Protein AF-M5BW70-F1 (afdb_monomer_lite)

Sequence (177 aa):
MELSQQMKRDLEQPIADFLAKQAAFKKSVQGPVEKLYKTKQTQENHVNRTREKYESDCIKINAFTGQSALVQGRELDKLHLKLEKLQETVKINEREFSNFVRALSDTTRKWDGEWKTFCDQCQDLEDERIEFMKDNMWNYANSISTVCVSDDESCEKIRIALESIDIEREIEYFVRS

InterPro domains:
  IPR027267 AH/BAR domain superfamily [G3DSA:1.20.1270.60] (1-177)
  IPR027267 AH/BAR domain superfamily [SSF103657] (2-176)
  IPR031160 F-BAR domain [PS51741] (1-170)

Radius of gyration: 41.1 Å; chains: 1; bounding box: 82×29×126 Å

Organism: Thanatephorus cucumeris (strain AG1-IB / isolate 7/3/14) (NCBI:txid1108050)

Foldseek 3Di:
DVLVVCCCVLFVVLVVVLVVVVVVCCVPQVVVLVVLVVVLVVLVVQLVVLVVVLVVLVVVLVVLVVVLVVDDDPVNVVSVVVNVVSVVVNVVSVVSSVVSVVVSVVSVVVSVVSVVVSVVVVVVSVVVVVVSVVVSVVVVVVSVVVVVVVVVVVVVVVVVVVVPDDPVVVVVVVVVD

Structure (mmCIF, N/CA/C/O backbone):
data_AF-M5BW70-F1
#
_entry.id   AF-M5BW70-F1
#
loop_
_atom_site.group_PDB
_atom_site.id
_atom_site.type_symbol
_atom_site.label_atom_id
_atom_site.label_alt_id
_atom_site.label_comp_id
_atom_site.label_asym_id
_atom_site.label_entity_id
_atom_site.label_seq_id
_atom_site.pdbx_PDB_ins_code
_atom_site.Cartn_x
_atom_site.Cartn_y
_atom_site.Cartn_z
_atom_site.occupancy
_atom_site.B_iso_or_equiv
_atom_site.auth_seq_id
_atom_site.auth_comp_id
_atom_site.auth_asym_id
_atom_site.auth_atom_id
_atom_site.pdbx_PDB_model_num
ATOM 1 N N . MET A 1 1 ? 22.540 13.778 -29.739 1.00 60.44 1 MET A N 1
ATOM 2 C CA . MET A 1 1 ? 21.375 14.347 -29.012 1.00 60.44 1 MET A CA 1
ATOM 3 C C . MET A 1 1 ? 20.214 13.358 -28.895 1.00 60.44 1 MET A C 1
ATOM 5 O O . MET A 1 1 ? 19.464 13.457 -27.933 1.00 60.44 1 MET A O 1
ATOM 9 N N . GLU A 1 2 ? 20.084 12.394 -29.809 1.00 83.50 2 GLU A N 1
ATOM 10 C CA . GLU A 1 2 ? 18.951 11.457 -29.856 1.00 83.50 2 GLU A CA 1
ATOM 11 C C . GLU A 1 2 ? 18.878 10.498 -28.661 1.00 83.50 2 GLU A C 1
ATOM 13 O O . GLU A 1 2 ? 17.821 10.428 -28.041 1.00 83.50 2 GLU A O 1
ATOM 18 N N . LEU A 1 3 ? 19.991 9.871 -28.246 1.00 86.50 3 LEU A N 1
ATOM 19 C CA . LEU A 1 3 ? 19.991 8.953 -27.093 1.00 86.50 3 LEU A CA 1
ATOM 20 C C . LEU A 1 3 ? 19.479 9.627 -25.811 1.00 86.50 3 LEU A C 1
ATOM 22 O O . LEU A 1 3 ? 18.653 9.069 -25.102 1.00 86.50 3 LEU A O 1
ATOM 26 N N . SER A 1 4 ? 19.920 10.854 -25.522 1.00 88.25 4 SER A N 1
ATOM 27 C CA . SER A 1 4 ? 19.469 11.577 -24.324 1.00 88.25 4 SER A CA 1
ATOM 28 C C . SER A 1 4 ? 17.964 11.862 -24.353 1.00 88.25 4 SER A C 1
ATOM 30 O O . SER A 1 4 ? 17.296 11.744 -23.329 1.00 88.25 4 SER A O 1
ATOM 32 N N . GLN A 1 5 ? 17.409 12.213 -25.516 1.00 89.88 5 GLN A N 1
ATOM 33 C CA . GLN A 1 5 ? 15.965 12.408 -25.652 1.00 89.88 5 GLN A CA 1
ATOM 34 C C . GLN A 1 5 ? 15.198 11.087 -25.556 1.00 89.88 5 GLN A C 1
ATOM 36 O O . GLN A 1 5 ? 14.101 11.063 -25.004 1.00 89.88 5 GLN A O 1
ATOM 41 N N . GLN A 1 6 ? 15.772 10.002 -26.073 1.00 88.75 6 GLN A N 1
ATOM 42 C CA . GLN A 1 6 ? 15.202 8.666 -25.985 1.00 88.75 6 GLN A CA 1
ATOM 43 C C . GLN A 1 6 ? 15.167 8.170 -24.537 1.00 88.75 6 GLN A C 1
ATOM 45 O O . GLN A 1 6 ? 14.104 7.806 -24.058 1.00 88.75 6 GLN A O 1
ATOM 50 N N . MET A 1 7 ? 16.268 8.285 -23.790 1.00 91.94 7 MET A N 1
ATOM 51 C CA . MET A 1 7 ? 16.314 7.922 -22.367 1.00 91.94 7 MET A CA 1
ATOM 52 C C . MET A 1 7 ? 15.289 8.699 -21.531 1.00 91.94 7 MET A C 1
ATOM 54 O O . MET A 1 7 ? 14.635 8.126 -20.663 1.00 91.94 7 MET A O 1
ATOM 58 N N . LYS A 1 8 ? 15.090 9.992 -21.818 1.00 91.19 8 LYS A N 1
ATOM 59 C CA . LYS A 1 8 ? 14.056 10.790 -21.141 1.00 91.19 8 LYS A CA 1
ATOM 60 C C . LYS A 1 8 ? 12.646 10.251 -21.374 1.00 91.19 8 LYS A C 1
ATOM 62 O O . LYS A 1 8 ? 11.853 10.175 -20.442 1.00 91.19 8 LYS A O 1
ATOM 67 N N . ARG A 1 9 ? 12.322 9.896 -22.617 1.00 90.19 9 ARG A N 1
ATOM 68 C CA . ARG A 1 9 ? 10.985 9.402 -22.971 1.00 90.19 9 ARG A CA 1
ATOM 69 C C . ARG A 1 9 ? 10.752 7.971 -22.508 1.00 90.19 9 ARG A C 1
ATOM 71 O O . ARG A 1 9 ? 9.691 7.687 -21.971 1.00 90.19 9 ARG A O 1
ATOM 78 N N . ASP A 1 10 ? 11.738 7.107 -22.700 1.00 91.12 10 ASP A N 1
ATOM 79 C CA . ASP A 1 10 ? 11.553 5.661 -22.593 1.00 91.12 10 ASP A CA 1
ATOM 80 C C . ASP A 1 10 ? 11.903 5.132 -21.196 1.00 91.12 10 ASP A C 1
ATOM 82 O O . ASP A 1 10 ? 11.535 4.007 -20.871 1.00 91.12 10 ASP A O 1
ATOM 86 N N . LEU A 1 11 ? 12.598 5.929 -20.368 1.00 93.25 11 LEU A N 1
ATOM 87 C CA . LEU A 1 11 ? 13.012 5.542 -19.014 1.00 93.25 11 LEU A CA 1
ATOM 88 C C . LEU A 1 11 ? 12.541 6.540 -17.954 1.00 93.25 11 LEU A C 1
ATOM 90 O O . LEU A 1 11 ? 11.875 6.152 -16.997 1.00 93.25 11 LEU A O 1
ATOM 94 N N . GLU A 1 12 ? 12.863 7.831 -18.100 1.00 94.06 12 GLU A N 1
ATOM 95 C CA . GLU A 1 12 ? 12.553 8.812 -17.045 1.00 94.06 12 GLU A CA 1
ATOM 96 C C . GLU A 1 12 ? 11.043 9.027 -16.876 1.00 94.06 12 GLU A C 1
ATOM 98 O O . GLU A 1 12 ? 10.550 9.032 -15.747 1.00 94.06 12 GLU A O 1
ATOM 103 N N . GLN A 1 13 ? 10.298 9.168 -17.978 1.00 94.12 13 GLN A N 1
ATOM 104 C CA . GLN A 1 13 ? 8.851 9.375 -17.913 1.00 94.12 13 GLN A CA 1
ATOM 105 C C . GLN A 1 13 ? 8.105 8.169 -17.301 1.00 94.12 13 GLN A C 1
ATOM 107 O O . GLN A 1 13 ? 7.347 8.386 -16.353 1.00 94.12 13 GLN A O 1
ATOM 112 N N . PRO A 1 14 ? 8.355 6.908 -17.716 1.00 95.69 14 PRO A N 1
ATOM 113 C CA . PRO A 1 14 ? 7.753 5.742 -17.066 1.00 95.69 14 PRO A CA 1
ATOM 114 C C . PRO A 1 14 ? 8.060 5.643 -15.568 1.00 95.69 14 PRO A C 1
ATOM 116 O O . PRO A 1 14 ? 7.175 5.303 -14.784 1.00 95.69 14 PRO A O 1
ATOM 119 N N . ILE A 1 15 ? 9.284 5.986 -15.143 1.00 96.12 15 ILE A N 1
ATOM 120 C CA . ILE A 1 15 ? 9.636 6.031 -13.715 1.00 96.12 15 ILE A CA 1
ATOM 121 C C . ILE A 1 15 ? 8.794 7.085 -12.989 1.00 96.12 15 ILE A C 1
ATOM 123 O O . ILE A 1 15 ? 8.271 6.815 -11.906 1.00 96.12 15 ILE A O 1
ATOM 127 N N . ALA A 1 16 ? 8.649 8.281 -13.561 1.00 96.25 16 ALA A N 1
ATOM 128 C CA . ALA A 1 16 ? 7.850 9.345 -12.959 1.00 96.25 16 ALA A CA 1
ATOM 129 C C . ALA A 1 16 ? 6.375 8.933 -12.800 1.00 96.25 16 ALA A C 1
ATOM 131 O O . ALA A 1 16 ? 5.791 9.134 -11.730 1.00 96.25 16 ALA A O 1
ATOM 132 N N . ASP A 1 17 ? 5.801 8.299 -13.823 1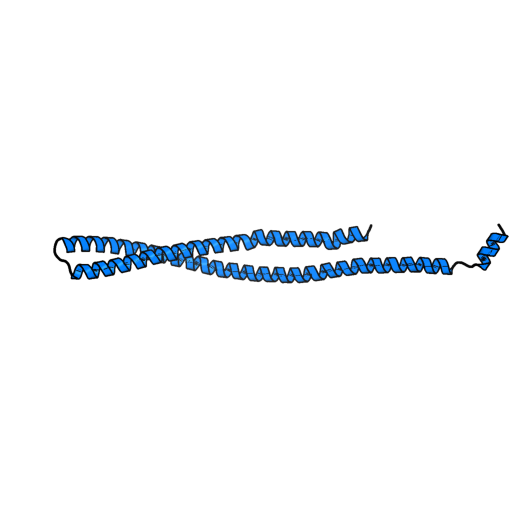.00 95.56 17 ASP A N 1
ATOM 133 C CA . ASP A 1 17 ? 4.421 7.806 -13.803 1.00 95.56 17 ASP A CA 1
ATOM 134 C C . ASP A 1 17 ? 4.239 6.688 -12.762 1.00 95.56 17 ASP A C 1
ATOM 136 O O . ASP A 1 17 ? 3.275 6.696 -11.987 1.00 95.56 17 ASP A O 1
ATOM 140 N N . PHE A 1 18 ? 5.205 5.769 -12.670 1.00 95.81 18 PHE A N 1
ATOM 141 C CA . PHE A 1 18 ? 5.223 4.710 -11.664 1.00 95.81 18 PHE A CA 1
ATOM 142 C C . PHE A 1 18 ? 5.255 5.275 -10.233 1.00 95.81 18 PHE A C 1
ATOM 144 O O . PHE A 1 18 ? 4.455 4.881 -9.378 1.00 95.81 18 PHE A O 1
ATOM 151 N N . LEU A 1 19 ? 6.117 6.263 -9.970 1.00 95.88 19 LEU A N 1
ATOM 152 C CA . LEU A 1 19 ? 6.195 6.934 -8.667 1.00 95.88 19 LEU A CA 1
ATOM 153 C C . LEU A 1 19 ? 4.892 7.666 -8.317 1.00 95.88 19 LEU A C 1
ATOM 155 O O . LEU A 1 19 ? 4.443 7.621 -7.167 1.00 95.88 19 LEU A O 1
ATOM 159 N N . ALA A 1 20 ? 4.254 8.309 -9.297 1.00 96.12 20 ALA A N 1
ATOM 160 C CA . ALA A 1 20 ? 2.966 8.966 -9.100 1.00 96.12 20 ALA A CA 1
ATOM 161 C C . ALA A 1 20 ? 1.864 7.959 -8.723 1.00 96.12 20 ALA A C 1
ATOM 163 O O . ALA A 1 20 ? 1.084 8.218 -7.798 1.00 96.12 20 ALA A O 1
ATOM 164 N N . LYS A 1 21 ? 1.835 6.784 -9.369 1.00 95.00 21 LYS A N 1
ATOM 165 C CA . LYS A 1 21 ? 0.915 5.684 -9.033 1.00 95.00 21 LYS A CA 1
ATOM 166 C C . LYS A 1 21 ? 1.120 5.196 -7.595 1.00 95.00 21 LYS A C 1
ATOM 168 O O . LYS A 1 21 ? 0.147 5.085 -6.845 1.00 95.00 21 LYS A O 1
ATOM 173 N N . GLN A 1 22 ? 2.368 4.983 -7.171 1.00 93.88 22 GLN A N 1
ATOM 174 C CA . GLN A 1 22 ? 2.679 4.575 -5.794 1.00 93.88 22 GLN A CA 1
ATOM 175 C C . GLN A 1 22 ? 2.255 5.628 -4.759 1.00 93.88 22 GLN A C 1
ATOM 177 O O . GLN A 1 22 ? 1.673 5.300 -3.720 1.00 93.88 22 GLN A O 1
A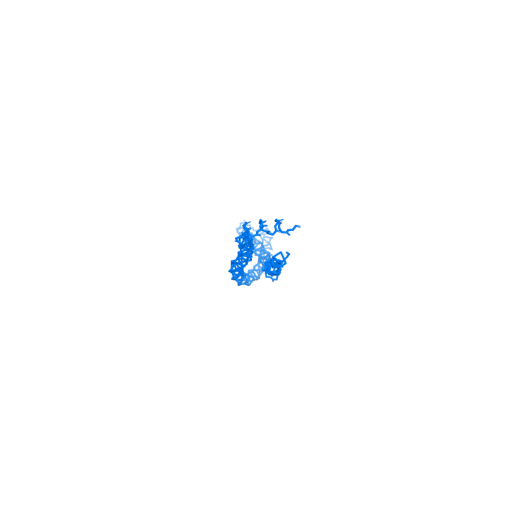TOM 182 N N . ALA A 1 23 ? 2.489 6.911 -5.048 1.00 94.88 23 ALA A N 1
ATOM 183 C CA . ALA A 1 23 ? 2.059 8.002 -4.178 1.00 94.88 23 ALA A CA 1
ATOM 184 C C . ALA A 1 23 ? 0.526 8.068 -4.047 1.00 94.88 23 ALA A C 1
ATOM 186 O O . ALA A 1 23 ? 0.003 8.292 -2.949 1.00 94.88 23 ALA A O 1
ATOM 187 N N . ALA A 1 24 ? -0.201 7.838 -5.145 1.00 95.44 24 ALA A N 1
ATOM 188 C CA . ALA A 1 24 ? -1.657 7.776 -5.138 1.00 95.44 24 ALA A CA 1
ATOM 189 C C . ALA A 1 24 ? -2.170 6.609 -4.281 1.00 95.44 24 ALA A C 1
ATOM 191 O O . ALA A 1 24 ? -3.033 6.835 -3.431 1.00 95.44 24 ALA A O 1
ATOM 192 N N . PHE A 1 25 ? -1.591 5.412 -4.427 1.00 94.19 25 PHE A N 1
ATOM 193 C CA . PHE A 1 25 ? -1.943 4.236 -3.624 1.00 94.19 25 PHE A CA 1
ATOM 194 C C . PHE A 1 25 ? -1.776 4.483 -2.122 1.00 94.19 25 PHE A C 1
ATOM 196 O O . PHE A 1 25 ? -2.689 4.233 -1.331 1.00 94.19 25 PHE A O 1
ATOM 203 N N . LYS A 1 26 ? -0.640 5.064 -1.717 1.00 91.12 26 LYS A N 1
ATOM 204 C CA . LYS A 1 26 ? -0.391 5.423 -0.315 1.00 91.12 26 LYS A CA 1
ATOM 205 C C . LYS A 1 26 ? -1.488 6.333 0.246 1.00 91.12 26 LYS A C 1
ATOM 207 O O . LYS A 1 26 ? -1.913 6.190 1.391 1.00 91.12 26 LYS A O 1
ATOM 212 N N . LYS A 1 27 ? -1.980 7.275 -0.558 1.00 92.25 27 LYS A N 1
ATOM 213 C CA . LYS A 1 27 ? -3.034 8.199 -0.130 1.00 92.25 27 LYS A CA 1
ATOM 214 C C . LYS A 1 27 ? -4.416 7.542 -0.089 1.00 92.25 27 LYS A C 1
ATOM 216 O O . LYS A 1 27 ? -5.165 7.793 0.853 1.00 92.25 27 LYS A O 1
ATOM 221 N N . SER A 1 28 ? -4.772 6.759 -1.106 1.00 94.12 28 SER A N 1
ATOM 222 C CA . SER A 1 28 ? -6.127 6.223 -1.275 1.00 94.12 28 SER A CA 1
ATOM 223 C C . SER A 1 28 ? -6.385 4.939 -0.494 1.00 94.12 28 SER A C 1
ATOM 225 O O . SER A 1 28 ? -7.526 4.718 -0.097 1.00 94.12 28 SER A O 1
ATOM 227 N N . VAL A 1 29 ? -5.355 4.127 -0.245 1.00 94.69 29 VAL A N 1
ATOM 228 C CA . VAL A 1 29 ? -5.497 2.804 0.379 1.00 94.69 29 VAL A CA 1
ATOM 229 C C . VAL A 1 29 ? -4.890 2.772 1.779 1.00 94.69 29 VAL A C 1
ATOM 231 O O . VAL A 1 29 ? -5.595 2.490 2.748 1.00 94.69 29 VAL A O 1
ATOM 234 N N . GLN A 1 30 ? -3.607 3.122 1.923 1.00 94.25 30 GLN A N 1
ATOM 235 C CA . GLN A 1 30 ? -2.930 3.041 3.224 1.00 94.25 30 GLN A CA 1
ATOM 236 C C . GLN A 1 30 ? -3.561 3.994 4.260 1.00 94.25 30 GLN A C 1
ATOM 238 O O . GLN A 1 30 ? -3.764 3.613 5.412 1.00 94.25 30 GLN A O 1
ATOM 243 N N . GLY A 1 31 ? -3.942 5.213 3.861 1.00 95.31 31 GLY A N 1
ATOM 244 C CA . GLY A 1 31 ? -4.558 6.197 4.763 1.00 95.31 31 GLY A CA 1
ATOM 245 C C . GLY A 1 31 ? -5.844 5.712 5.465 1.00 95.31 31 GLY A C 1
ATOM 246 O O . GLY A 1 31 ? -5.936 5.799 6.695 1.00 95.31 31 GLY A O 1
ATOM 247 N N . PRO A 1 32 ? -6.857 5.207 4.734 1.00 96.00 32 PRO A N 1
ATOM 248 C CA . PRO A 1 32 ? -8.060 4.626 5.336 1.00 96.00 32 PRO A CA 1
ATOM 249 C C . PRO A 1 32 ? -7.791 3.456 6.288 1.00 96.00 32 PRO A C 1
ATOM 251 O O . PRO A 1 32 ? -8.398 3.400 7.361 1.00 96.00 32 PRO A O 1
ATOM 254 N N . VAL A 1 33 ? -6.861 2.570 5.925 1.00 97.75 33 VAL A N 1
ATOM 255 C CA . VAL A 1 33 ? -6.425 1.435 6.749 1.00 97.75 33 VAL A CA 1
ATOM 256 C C . VAL A 1 33 ? -5.841 1.959 8.070 1.00 97.75 33 VAL A C 1
ATOM 258 O O . VAL A 1 33 ? -6.359 1.661 9.146 1.00 97.75 33 VAL A O 1
ATOM 261 N N . GLU A 1 34 ? -4.870 2.871 8.030 1.00 97.00 34 GLU A N 1
ATOM 262 C CA . GLU A 1 34 ? -4.299 3.478 9.245 1.00 97.00 34 GLU A CA 1
ATOM 263 C C . GLU A 1 34 ? -5.349 4.162 10.135 1.00 97.00 34 GLU A C 1
ATOM 265 O O . GLU A 1 34 ? -5.284 4.091 11.368 1.00 97.00 34 GLU A O 1
ATOM 270 N N . LYS A 1 35 ? -6.340 4.827 9.531 1.00 97.44 35 LYS A N 1
ATOM 271 C CA . LYS A 1 35 ? -7.438 5.452 10.274 1.00 97.44 35 LYS A CA 1
ATOM 272 C C . LYS A 1 35 ? -8.291 4.408 10.997 1.00 97.44 35 LYS A C 1
ATOM 274 O O . LYS A 1 35 ? -8.612 4.608 12.169 1.00 97.44 35 LYS A O 1
ATOM 279 N N . LEU A 1 36 ? -8.641 3.310 10.327 1.00 98.12 36 LEU A N 1
ATOM 280 C CA . LEU A 1 36 ? -9.422 2.225 10.921 1.00 98.12 36 LEU A CA 1
ATOM 281 C C . LEU A 1 36 ? -8.664 1.555 12.073 1.00 98.12 36 LEU A C 1
ATOM 283 O O . LEU A 1 36 ? -9.253 1.305 13.125 1.00 98.12 36 LEU A O 1
ATOM 287 N N . TYR A 1 37 ? -7.353 1.360 11.922 1.00 98.31 37 TYR A N 1
ATOM 288 C CA . TYR A 1 37 ? -6.500 0.845 12.991 1.00 98.31 37 TYR A CA 1
ATOM 289 C C . TYR A 1 37 ? -6.519 1.742 14.236 1.00 98.31 37 TYR A C 1
ATOM 291 O O . TYR A 1 37 ? -6.727 1.263 15.351 1.00 98.31 37 TYR A O 1
ATOM 299 N N . LYS A 1 38 ? -6.399 3.065 14.062 1.00 98.31 38 LYS A N 1
ATOM 300 C CA . LYS A 1 38 ? -6.504 4.029 15.176 1.00 98.31 38 LYS A CA 1
ATOM 301 C C . LYS A 1 38 ? -7.875 3.989 15.857 1.00 98.31 38 LYS A C 1
ATOM 303 O O . LYS A 1 38 ? -7.965 4.114 17.082 1.00 98.31 38 LYS A O 1
ATOM 308 N N . THR A 1 39 ? -8.952 3.805 15.091 1.00 98.19 39 THR A N 1
ATOM 309 C CA . THR A 1 39 ? -10.294 3.596 15.655 1.00 98.19 39 THR A CA 1
ATOM 310 C C . THR A 1 39 ? -10.360 2.315 16.487 1.00 98.19 39 THR A C 1
ATOM 312 O O . THR A 1 39 ? -10.852 2.372 17.614 1.00 98.19 39 THR A O 1
ATOM 315 N N . LYS A 1 40 ? -9.811 1.197 15.990 1.00 98.38 40 LYS A N 1
ATOM 316 C CA . LYS A 1 40 ? -9.721 -0.067 16.738 1.00 98.38 40 LYS A CA 1
ATOM 317 C C . LYS A 1 40 ? -8.981 0.125 18.067 1.00 98.38 40 LYS A C 1
ATOM 319 O O . LYS A 1 40 ? -9.543 -0.182 19.112 1.00 98.38 40 LYS A O 1
ATOM 324 N N . GLN A 1 41 ? -7.797 0.742 18.053 1.00 98.44 41 GLN A N 1
ATOM 325 C CA . GLN A 1 41 ? -7.017 1.025 19.270 1.00 98.44 41 GLN A CA 1
ATOM 326 C C . GLN A 1 41 ? -7.783 1.887 20.284 1.00 98.44 41 GLN A C 1
ATOM 328 O O . GLN A 1 41 ? -7.726 1.672 21.495 1.00 98.44 41 GLN A O 1
ATOM 333 N N . THR A 1 42 ? -8.529 2.881 19.799 1.00 97.81 42 THR A N 1
ATOM 334 C CA . THR A 1 42 ? -9.361 3.727 20.666 1.00 97.81 42 THR A CA 1
ATOM 335 C C . THR A 1 42 ? -10.448 2.897 21.352 1.00 97.81 42 THR A C 1
ATOM 337 O O . THR A 1 42 ? -10.666 3.037 22.554 1.00 97.81 42 THR A O 1
ATOM 340 N N . GLN A 1 43 ? -11.099 1.989 20.623 1.00 97.94 43 GLN A N 1
ATOM 341 C CA . GLN A 1 43 ? -12.116 1.096 21.181 1.00 97.94 43 GLN A CA 1
ATOM 342 C C . GLN A 1 43 ? -11.532 0.063 22.151 1.00 97.94 43 GLN A C 1
ATOM 344 O O . GLN A 1 43 ? -12.136 -0.171 23.194 1.00 97.94 43 GLN A O 1
ATOM 349 N N . GLU A 1 44 ? -10.344 -0.486 21.879 1.00 98.12 44 GLU A N 1
ATOM 350 C CA . GLU A 1 44 ? -9.615 -1.351 22.822 1.00 98.12 44 GLU A CA 1
ATOM 351 C C . GLU A 1 44 ? -9.386 -0.635 24.160 1.00 98.12 44 GLU A C 1
ATOM 353 O O . GLU A 1 44 ? -9.656 -1.190 25.226 1.00 98.12 44 GLU A O 1
ATOM 358 N N . ASN A 1 45 ? -8.992 0.641 24.116 1.00 97.88 45 ASN A N 1
ATOM 359 C CA . ASN A 1 45 ? -8.833 1.456 25.319 1.00 97.88 45 ASN A CA 1
ATOM 360 C C . ASN A 1 45 ? -10.157 1.672 26.070 1.00 97.88 45 ASN A C 1
ATOM 362 O O . ASN A 1 45 ? -10.170 1.645 27.302 1.00 97.88 45 ASN A O 1
ATOM 366 N N . HIS A 1 46 ? -11.275 1.875 25.366 1.00 96.62 46 HIS A N 1
ATOM 367 C CA . HIS A 1 46 ? -12.593 1.993 26.001 1.00 96.62 46 HIS A CA 1
ATOM 368 C C . HIS A 1 46 ? -13.033 0.689 26.675 1.00 96.62 46 HIS A C 1
ATOM 370 O O . HIS A 1 46 ? -13.501 0.722 27.816 1.00 96.62 46 HIS A O 1
ATOM 376 N N . VAL A 1 47 ? -12.837 -0.452 26.008 1.00 97.81 47 VAL A N 1
ATOM 377 C CA . VAL A 1 47 ? -13.122 -1.784 26.562 1.00 97.81 47 VAL A CA 1
ATOM 378 C C . VAL A 1 47 ? -12.291 -2.031 27.820 1.00 97.81 47 VAL A C 1
ATOM 380 O O . VAL A 1 47 ? -12.847 -2.413 28.845 1.00 97.81 47 VAL A O 1
ATOM 383 N N . ASN A 1 48 ? -10.988 -1.741 27.791 1.00 97.12 48 ASN A N 1
ATOM 384 C CA . ASN A 1 48 ? -10.116 -1.932 28.953 1.00 97.12 48 ASN A CA 1
ATOM 385 C C . ASN A 1 48 ? -10.529 -1.062 30.146 1.00 97.12 48 ASN A C 1
ATOM 387 O O . ASN A 1 48 ? -10.697 -1.579 31.247 1.00 97.12 48 ASN A O 1
ATOM 391 N N . ARG A 1 49 ? -10.785 0.233 29.928 1.00 96.38 49 ARG A N 1
ATOM 392 C CA . ARG A 1 49 ? -11.206 1.147 31.005 1.00 96.38 49 ARG A CA 1
ATOM 393 C C . ARG A 1 49 ? -12.536 0.741 31.637 1.00 96.38 49 ARG A C 1
ATOM 395 O O . ARG A 1 49 ? -12.699 0.817 32.853 1.00 96.38 49 ARG A O 1
ATOM 402 N N . THR A 1 50 ? -13.507 0.337 30.819 1.00 94.75 50 THR A N 1
ATOM 403 C CA . THR A 1 50 ? -14.826 -0.075 31.324 1.00 94.75 50 THR A CA 1
ATOM 404 C C . THR A 1 50 ? -14.773 -1.431 32.023 1.00 94.75 50 THR A C 1
ATOM 406 O O . THR A 1 50 ? -15.431 -1.595 33.050 1.00 94.75 50 THR A O 1
ATOM 409 N N . ARG A 1 51 ? -13.915 -2.349 31.558 1.00 95.50 51 ARG A N 1
ATOM 410 C CA . ARG A 1 51 ? -13.599 -3.607 32.248 1.00 95.50 51 ARG A CA 1
ATOM 411 C C . ARG A 1 51 ? -13.009 -3.368 33.635 1.00 95.50 51 ARG A C 1
ATOM 413 O O . ARG A 1 51 ? -13.540 -3.889 34.608 1.00 95.50 51 ARG A O 1
ATOM 420 N N . GLU A 1 52 ? -11.968 -2.542 33.737 1.00 95.62 52 GLU A N 1
ATOM 421 C CA . GLU A 1 52 ? -11.313 -2.214 35.013 1.00 95.62 52 GLU A CA 1
ATOM 422 C C . GLU A 1 52 ? -12.297 -1.605 36.022 1.00 95.62 52 GLU A C 1
ATOM 424 O O . GLU A 1 52 ? -12.291 -1.952 37.205 1.00 95.62 52 GLU A O 1
ATOM 429 N N . LYS A 1 53 ? -13.186 -0.718 35.556 1.00 93.38 53 LYS A N 1
ATOM 430 C CA . LYS A 1 53 ? -14.229 -0.113 36.394 1.00 93.38 53 LYS A CA 1
ATOM 431 C C . LYS A 1 53 ? -15.237 -1.154 36.889 1.00 93.38 53 LYS A C 1
ATOM 433 O O . LYS A 1 53 ? -15.547 -1.172 38.079 1.00 93.38 53 LYS A O 1
ATOM 438 N N . TYR A 1 54 ? -15.715 -2.026 35.999 1.00 92.00 54 TYR A N 1
ATOM 439 C CA . TYR A 1 54 ? -16.623 -3.120 36.347 1.00 92.00 54 TYR A CA 1
ATOM 440 C C . TYR A 1 54 ? -15.990 -4.075 37.373 1.00 92.00 54 TYR A C 1
ATOM 442 O O . TYR A 1 54 ? -16.577 -4.321 38.425 1.00 92.00 54 TYR A O 1
ATOM 450 N N . GLU A 1 55 ? -14.758 -4.532 37.125 1.00 92.94 55 GLU A N 1
ATOM 451 C CA . GLU A 1 55 ? -14.005 -5.407 38.033 1.00 92.94 55 GLU A CA 1
ATOM 452 C C . GLU A 1 55 ? -13.797 -4.748 39.412 1.00 92.94 55 GLU A C 1
ATOM 454 O O . GLU A 1 55 ? -14.030 -5.377 40.448 1.00 92.94 55 GLU A O 1
ATOM 459 N N . SER A 1 56 ? -13.434 -3.458 39.444 1.00 95.00 56 SER A N 1
ATOM 460 C CA . SER A 1 56 ? -13.279 -2.688 40.687 1.00 95.00 56 SER A CA 1
ATOM 461 C C . SER A 1 56 ? -14.575 -2.613 41.496 1.00 95.00 56 SER A C 1
ATOM 463 O O . SER A 1 56 ? -14.558 -2.772 42.721 1.00 95.00 56 SER A O 1
ATOM 465 N N . ASP A 1 57 ? -15.708 -2.383 40.837 1.00 93.12 57 ASP A N 1
ATOM 466 C CA . ASP A 1 57 ? -16.994 -2.287 41.519 1.00 93.12 57 ASP A CA 1
ATOM 467 C C . ASP A 1 57 ? -17.476 -3.654 42.034 1.00 93.12 57 ASP A C 1
ATOM 469 O O . ASP A 1 57 ? -17.986 -3.728 43.153 1.00 93.12 57 ASP A O 1
ATOM 473 N N . CYS A 1 58 ? -17.220 -4.751 41.310 1.00 91.81 58 CYS A N 1
ATOM 474 C CA . CYS A 1 58 ? -17.465 -6.112 41.804 1.00 91.81 58 CYS A CA 1
ATOM 475 C C . CYS A 1 58 ? -16.663 -6.418 43.080 1.00 91.81 58 CYS A C 1
ATOM 477 O O . CYS A 1 58 ? -17.210 -6.962 44.043 1.00 91.81 58 CYS A O 1
ATOM 479 N N . ILE A 1 59 ? -15.385 -6.021 43.131 1.00 95.19 59 ILE A N 1
ATOM 480 C CA . ILE A 1 59 ? -14.543 -6.178 44.329 1.00 95.19 59 ILE A CA 1
ATOM 481 C C . ILE A 1 59 ? -15.134 -5.401 45.515 1.00 95.19 59 ILE A C 1
ATOM 483 O O . ILE A 1 59 ? -15.231 -5.940 46.619 1.00 95.19 59 ILE A O 1
ATOM 487 N N . LYS A 1 60 ? -15.577 -4.155 45.298 1.00 94.62 60 LYS A N 1
ATOM 488 C CA . LYS A 1 60 ? -16.218 -3.339 46.344 1.00 94.62 60 LYS A CA 1
ATOM 489 C C . LYS A 1 60 ? -17.528 -3.955 46.842 1.00 94.62 60 LYS A C 1
ATOM 491 O O . LYS A 1 60 ? -17.765 -3.941 48.048 1.00 94.62 60 LYS A O 1
ATOM 496 N N . ILE A 1 61 ? -18.360 -4.515 45.955 1.00 94.00 61 ILE A N 1
ATOM 497 C CA . ILE A 1 61 ? -19.592 -5.220 46.351 1.00 94.00 61 ILE A CA 1
ATOM 498 C C . ILE A 1 61 ? -19.256 -6.403 47.258 1.00 94.00 61 ILE A C 1
ATOM 500 O O . ILE A 1 61 ? -19.864 -6.538 48.320 1.00 94.00 61 ILE A O 1
ATOM 504 N N . ASN A 1 62 ? -18.272 -7.224 46.887 1.00 94.12 62 ASN A N 1
ATOM 505 C CA . ASN A 1 62 ? -17.854 -8.366 47.702 1.00 94.12 62 ASN A CA 1
ATOM 506 C C . ASN A 1 62 ? -17.339 -7.917 49.078 1.00 94.12 62 ASN A C 1
ATOM 508 O O . ASN A 1 62 ? -17.722 -8.494 50.095 1.00 94.12 62 ASN A O 1
ATOM 512 N N . ALA A 1 63 ? -16.537 -6.849 49.123 1.00 94.00 63 ALA A N 1
ATOM 513 C CA . ALA A 1 63 ? -16.029 -6.287 50.371 1.00 94.00 63 A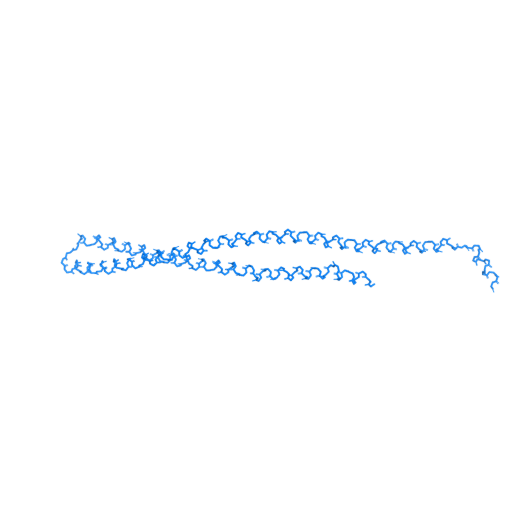LA A CA 1
ATOM 514 C C . ALA A 1 63 ? -17.156 -5.769 51.282 1.00 94.00 63 ALA A C 1
ATOM 516 O O . ALA A 1 63 ? -17.196 -6.114 52.463 1.00 94.00 63 ALA A O 1
ATOM 517 N N . PHE A 1 64 ? -18.104 -4.990 50.747 1.00 93.19 64 PHE A N 1
ATOM 518 C CA . PHE A 1 64 ? -19.245 -4.503 51.528 1.00 93.19 64 PHE A CA 1
ATOM 519 C C . PHE A 1 64 ? -20.189 -5.633 51.949 1.00 93.19 64 PHE A C 1
ATOM 521 O O . PHE A 1 64 ? -20.686 -5.608 53.068 1.00 93.19 64 PHE A O 1
ATOM 528 N N . THR A 1 65 ? -20.388 -6.653 51.114 1.00 92.25 65 THR A N 1
ATOM 529 C CA . THR A 1 65 ? -21.200 -7.830 51.469 1.00 92.25 65 THR A CA 1
ATOM 530 C C . THR A 1 65 ? -20.565 -8.602 52.631 1.00 92.25 65 THR A C 1
ATOM 532 O O . THR A 1 65 ? -21.242 -8.953 53.598 1.00 92.25 65 THR A O 1
ATOM 535 N N . GLY A 1 66 ? -19.244 -8.801 52.599 1.00 92.62 66 GLY A N 1
ATOM 536 C CA . GLY A 1 66 ? -18.511 -9.388 53.723 1.00 92.62 66 GLY A CA 1
ATOM 537 C C . GLY A 1 66 ? -18.612 -8.538 54.992 1.00 92.62 66 GLY A C 1
ATOM 538 O O . GLY A 1 66 ? -18.848 -9.065 56.075 1.00 92.62 66 GLY A O 1
ATOM 539 N N . GLN A 1 67 ? -18.511 -7.212 54.861 1.00 92.25 67 GLN A N 1
ATOM 540 C CA . GLN A 1 67 ? -18.633 -6.293 55.992 1.00 92.25 67 GLN A CA 1
ATOM 541 C C . GLN A 1 67 ? -20.051 -6.261 56.587 1.00 92.25 67 GLN A C 1
ATOM 543 O O . GLN A 1 67 ? -20.171 -6.179 57.809 1.00 92.25 67 GLN A O 1
ATOM 548 N N . SER A 1 68 ? -21.119 -6.384 55.781 1.00 91.31 68 SER A N 1
ATOM 549 C CA . SER A 1 68 ? -22.502 -6.442 56.297 1.00 91.31 68 SER A CA 1
ATOM 550 C C . SER A 1 68 ? -22.742 -7.618 57.237 1.00 91.31 68 SER A C 1
ATOM 552 O O . SER A 1 68 ? -23.555 -7.501 58.145 1.00 91.31 68 SER A O 1
ATOM 554 N N . ALA A 1 69 ? -22.004 -8.721 57.080 1.00 89.62 69 ALA A N 1
ATOM 555 C CA . ALA A 1 69 ? -22.112 -9.868 57.978 1.00 89.62 69 ALA A CA 1
ATOM 556 C C . ALA A 1 69 ? -21.562 -9.590 59.393 1.00 89.62 69 ALA A C 1
ATOM 558 O O . ALA A 1 69 ? -21.819 -10.368 60.309 1.00 89.62 69 ALA A O 1
ATOM 559 N N . LEU A 1 70 ? -20.802 -8.501 59.578 1.00 92.62 70 LEU A N 1
ATOM 560 C CA . LEU A 1 70 ? -20.083 -8.180 60.816 1.00 92.62 70 LEU A CA 1
ATOM 561 C C . LEU A 1 70 ? -20.631 -6.949 61.557 1.00 92.62 70 LEU A C 1
ATOM 563 O O . LEU A 1 70 ? -20.173 -6.657 62.660 1.00 92.62 70 LEU A O 1
ATOM 567 N N . VAL A 1 71 ? -21.582 -6.213 60.974 1.00 93.06 71 VAL A N 1
ATOM 568 C CA . VAL A 1 71 ? -22.121 -4.959 61.536 1.00 93.06 71 VAL A CA 1
ATOM 569 C C . VAL A 1 71 ? -23.636 -5.039 61.715 1.00 93.06 71 VAL A C 1
ATOM 571 O O . VAL A 1 71 ? -24.306 -5.828 61.056 1.00 93.06 71 VAL A O 1
ATOM 574 N N . GLN A 1 72 ? -24.198 -4.232 62.618 1.00 93.38 72 GLN A N 1
ATOM 575 C CA . GLN A 1 72 ? -25.634 -4.238 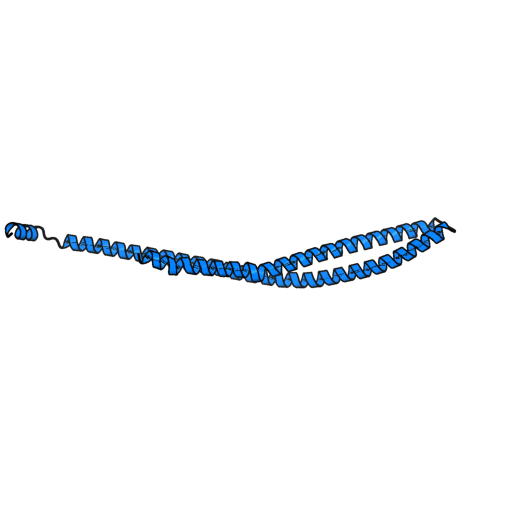62.933 1.00 93.38 72 GLN A CA 1
ATOM 576 C C . GLN A 1 72 ? -26.177 -2.819 63.170 1.00 93.38 72 GLN A C 1
ATOM 578 O O . GLN A 1 72 ? -25.425 -1.853 63.318 1.00 93.38 72 GLN A O 1
ATOM 583 N N . GLY A 1 73 ? -27.507 -2.689 63.204 1.00 93.62 73 GLY A N 1
ATOM 584 C CA . GLY A 1 73 ? -28.200 -1.428 63.477 1.00 93.62 73 GLY A CA 1
ATOM 585 C C . GLY A 1 73 ? -27.901 -0.340 62.442 1.00 93.62 73 GLY A C 1
ATOM 586 O O . GLY A 1 73 ? -27.778 -0.602 61.250 1.00 93.62 73 GLY A O 1
ATOM 587 N N . ARG A 1 74 ? -27.735 0.904 62.901 1.00 92.56 74 ARG A N 1
ATOM 588 C CA . ARG A 1 74 ? -27.592 2.082 62.025 1.00 92.56 74 ARG A CA 1
ATOM 589 C C . ARG A 1 74 ? -26.388 2.017 61.075 1.00 92.56 74 ARG A C 1
ATOM 591 O O . ARG A 1 74 ? -26.402 2.660 60.025 1.00 92.56 74 ARG A O 1
ATOM 598 N N . GLU A 1 75 ? -25.325 1.304 61.448 1.00 91.25 75 GLU A N 1
ATOM 599 C CA . GLU A 1 75 ? -24.169 1.102 60.566 1.00 91.25 75 GLU A CA 1
ATOM 600 C C . GLU A 1 75 ? -24.481 0.131 59.426 1.00 91.25 75 GLU A C 1
ATOM 602 O O . GLU A 1 75 ? -24.086 0.393 58.288 1.00 91.25 75 GLU A O 1
ATOM 607 N N . LEU A 1 76 ? -25.251 -0.924 59.706 1.00 92.75 76 LEU A N 1
ATOM 608 C CA . LEU A 1 76 ? -25.722 -1.874 58.701 1.00 92.75 76 LEU A CA 1
ATOM 609 C C . LEU A 1 76 ? -26.643 -1.193 57.681 1.00 92.75 76 LEU A C 1
ATOM 611 O O . LEU A 1 76 ? -26.428 -1.338 56.480 1.00 92.75 76 LEU A O 1
ATOM 615 N N . ASP A 1 77 ? -27.581 -0.356 58.136 1.00 93.50 77 ASP A N 1
ATOM 616 C CA . ASP A 1 77 ? -28.488 0.390 57.248 1.00 93.50 77 ASP A CA 1
ATOM 617 C C . ASP A 1 77 ? -27.722 1.305 56.276 1.00 93.50 77 ASP A C 1
ATOM 619 O O . ASP A 1 77 ? -28.010 1.362 55.077 1.00 93.50 77 ASP A O 1
ATOM 623 N N . LYS A 1 78 ? -26.688 2.002 56.773 1.00 93.62 78 LYS A N 1
ATOM 624 C CA . LYS A 1 78 ? -25.809 2.831 55.931 1.00 93.62 78 LYS A CA 1
ATOM 625 C C . LYS A 1 78 ? -25.045 1.997 54.903 1.00 93.62 78 LYS A C 1
ATOM 627 O O . LYS A 1 78 ? -24.797 2.486 53.800 1.00 93.62 78 LYS A O 1
ATOM 632 N N . LEU A 1 79 ? -24.622 0.787 55.269 1.00 93.31 79 LEU A N 1
ATOM 633 C CA . LEU A 1 79 ? -23.885 -0.106 54.381 1.00 93.31 79 LEU A CA 1
ATOM 634 C C . LEU A 1 79 ? -24.792 -0.673 53.282 1.00 93.31 79 LEU A C 1
ATOM 636 O O . LEU A 1 79 ? -24.403 -0.656 52.116 1.00 93.31 79 LEU A O 1
ATOM 640 N N . HIS A 1 80 ? -26.016 -1.083 53.626 1.00 93.69 80 HIS A N 1
ATOM 641 C CA . HIS A 1 80 ? -27.019 -1.545 52.664 1.00 93.69 80 HIS A CA 1
ATOM 642 C C . HIS A 1 80 ? -27.342 -0.476 51.616 1.00 93.69 80 HIS A C 1
ATOM 644 O O . HIS A 1 80 ? -27.319 -0.768 50.423 1.00 93.69 80 HIS A O 1
ATOM 650 N N . LEU A 1 81 ? -27.514 0.784 52.031 1.00 94.12 81 LEU A N 1
ATOM 651 C CA . LEU A 1 81 ? -27.770 1.885 51.097 1.00 94.12 81 LEU A CA 1
ATOM 652 C C . LEU A 1 81 ? -26.599 2.121 50.119 1.00 94.12 81 LEU A C 1
ATOM 654 O O . LEU A 1 81 ? -26.800 2.517 48.970 1.00 94.12 81 LEU A O 1
ATOM 658 N N . LYS A 1 82 ? -25.351 1.909 50.566 1.00 93.81 82 LYS A N 1
ATOM 659 C CA . LYS A 1 82 ? -24.165 1.977 49.693 1.00 93.81 82 LYS A CA 1
ATOM 660 C C . LYS A 1 82 ? -24.109 0.795 48.727 1.00 93.81 82 LYS A C 1
ATOM 662 O O . LYS A 1 82 ? -23.772 1.001 47.564 1.00 93.81 82 LYS A O 1
ATOM 667 N N . LEU A 1 83 ? -24.429 -0.409 49.204 1.00 94.12 83 LEU A N 1
ATOM 668 C CA . LEU A 1 83 ? -24.498 -1.624 48.392 1.00 94.12 83 LEU A CA 1
ATOM 669 C C . LEU A 1 83 ? -25.527 -1.487 47.272 1.00 94.12 83 LEU A C 1
ATOM 671 O O . LEU A 1 83 ? -25.190 -1.752 46.124 1.00 94.12 83 LEU A O 1
ATOM 675 N N . GLU A 1 84 ? -26.730 -1.009 47.581 1.00 95.00 84 GLU A N 1
ATOM 676 C CA . GLU A 1 84 ? -27.805 -0.824 46.601 1.00 95.00 84 GLU A CA 1
ATOM 677 C C . GLU A 1 84 ? -27.384 0.136 45.474 1.00 95.00 84 GLU A C 1
ATOM 679 O O . GLU A 1 84 ? -27.427 -0.219 44.295 1.00 95.00 84 GLU A O 1
ATOM 684 N N . LYS A 1 85 ? -26.835 1.308 45.827 1.00 94.56 85 LYS A N 1
ATOM 685 C CA . LYS A 1 85 ? -26.305 2.275 44.844 1.00 94.56 85 LYS A CA 1
ATOM 686 C C . LYS A 1 85 ? -25.175 1.700 43.990 1.00 94.56 85 LYS A C 1
ATOM 688 O O . LYS A 1 85 ? -25.078 1.981 42.792 1.00 94.56 85 LYS A O 1
ATOM 693 N N . LEU A 1 86 ? -24.285 0.920 44.602 1.00 94.12 86 LEU A N 1
ATOM 694 C CA . LEU A 1 86 ? -23.172 0.303 43.890 1.00 94.12 86 LEU A CA 1
ATOM 695 C C . LEU A 1 86 ? -23.661 -0.804 42.944 1.00 94.12 86 LEU A C 1
ATOM 697 O O . LEU A 1 86 ? -23.175 -0.892 41.822 1.00 94.12 86 LEU A O 1
ATOM 701 N N . GLN A 1 87 ? -24.659 -1.592 43.347 1.00 94.19 87 GLN A N 1
ATOM 702 C CA . GLN A 1 87 ? -25.287 -2.613 42.504 1.00 94.19 87 GLN A CA 1
ATOM 703 C C . GLN A 1 87 ? -25.982 -2.005 41.278 1.00 94.19 87 GLN A C 1
ATOM 705 O O . GLN A 1 87 ? -25.867 -2.551 40.180 1.00 94.19 87 GLN A O 1
ATOM 710 N N . GLU A 1 88 ? -26.664 -0.866 41.424 1.00 94.38 88 GLU A N 1
ATOM 711 C CA . 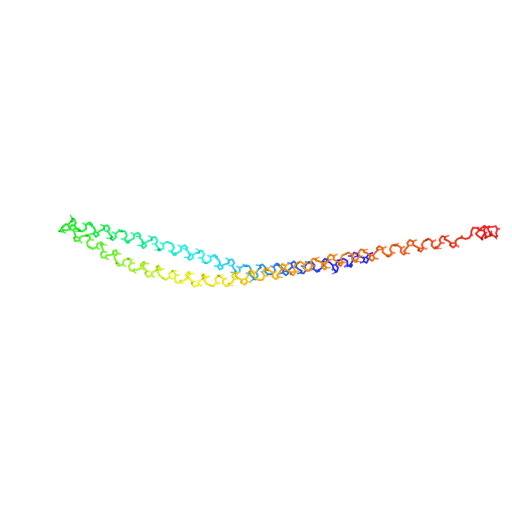GLU A 1 88 ? -27.204 -0.124 40.276 1.00 94.38 88 GLU A CA 1
ATOM 712 C C . GLU A 1 88 ? -26.092 0.362 39.340 1.00 94.38 88 GLU A C 1
ATOM 714 O O . GLU A 1 88 ? -26.172 0.176 38.125 1.00 94.38 88 GLU A O 1
ATOM 719 N N . THR A 1 89 ? -25.018 0.918 39.908 1.00 93.44 89 THR A N 1
ATOM 720 C CA . THR A 1 89 ? -23.856 1.397 39.144 1.00 93.44 89 THR A CA 1
ATOM 721 C C . THR A 1 89 ? -23.184 0.266 38.360 1.00 93.44 89 THR A C 1
ATOM 723 O O . THR A 1 89 ? -22.858 0.444 37.186 1.00 93.44 89 THR A O 1
ATOM 726 N N . VAL A 1 90 ? -23.033 -0.918 38.963 1.00 94.25 90 VAL A N 1
ATOM 727 C CA . VAL A 1 90 ? -22.467 -2.103 38.298 1.00 94.25 90 VAL A CA 1
ATOM 728 C C . VAL A 1 90 ? -23.306 -2.526 37.102 1.00 94.25 90 VAL A C 1
ATOM 730 O O . VAL A 1 90 ? -22.743 -2.742 36.035 1.00 94.25 90 VAL A O 1
ATOM 733 N N . LYS A 1 91 ? -24.639 -2.565 37.227 1.00 93.56 91 LYS A N 1
ATOM 734 C CA . LYS A 1 91 ? -25.529 -2.905 36.100 1.00 93.56 91 LYS A CA 1
ATOM 735 C C . LYS A 1 91 ? -25.386 -1.926 34.932 1.00 93.56 91 LYS A C 1
ATOM 737 O O . LYS A 1 91 ? -25.509 -2.323 33.774 1.00 93.56 91 LYS A O 1
ATOM 742 N N . ILE A 1 92 ? -25.145 -0.644 35.216 1.00 92.88 92 ILE A N 1
ATOM 743 C CA . ILE A 1 92 ? -24.897 0.370 34.182 1.00 92.88 92 ILE A CA 1
ATOM 744 C C . ILE A 1 92 ? -23.537 0.123 33.516 1.00 92.88 92 ILE A C 1
ATOM 746 O O . ILE A 1 92 ? -23.474 0.036 32.290 1.00 92.88 92 ILE A O 1
ATOM 750 N N . ASN A 1 93 ? -22.476 -0.050 34.310 1.00 92.00 93 ASN A N 1
ATOM 751 C CA . ASN A 1 93 ? -21.123 -0.298 33.803 1.00 92.00 93 ASN A CA 1
ATOM 752 C C . ASN A 1 93 ? -21.033 -1.614 33.009 1.00 92.00 93 ASN A C 1
ATOM 754 O O . ASN A 1 93 ? -20.326 -1.671 32.010 1.00 92.00 93 ASN A O 1
ATOM 758 N N . GLU A 1 94 ? -21.766 -2.655 33.408 1.00 93.25 94 GLU A N 1
ATOM 759 C CA . GLU A 1 94 ? -21.844 -3.937 32.696 1.00 93.25 94 GLU A CA 1
ATOM 760 C C . GLU A 1 94 ? -22.455 -3.767 31.298 1.00 93.25 94 GLU A C 1
ATOM 762 O O . GLU A 1 94 ? -21.912 -4.261 30.306 1.00 93.25 94 GLU A O 1
ATOM 767 N N . ARG A 1 95 ? -23.559 -3.015 31.191 1.00 94.31 95 ARG A N 1
ATOM 768 C CA . ARG A 1 95 ? -24.179 -2.694 29.895 1.00 94.31 95 ARG A CA 1
ATOM 769 C C . ARG A 1 95 ? -23.239 -1.875 29.017 1.00 94.31 95 ARG A C 1
ATOM 771 O O . ARG A 1 95 ? -23.117 -2.155 27.827 1.00 94.31 95 ARG A O 1
ATOM 778 N N . GLU A 1 96 ? -22.580 -0.876 29.596 1.00 93.38 96 GLU A N 1
ATOM 779 C CA . GLU A 1 96 ? -21.612 -0.033 28.893 1.00 93.38 96 GLU A CA 1
ATOM 780 C C . GLU A 1 96 ? -20.420 -0.857 28.379 1.00 93.38 96 GLU A C 1
ATOM 782 O O . GLU A 1 96 ? -20.096 -0.797 27.191 1.00 93.38 96 GLU A O 1
ATOM 787 N N . PHE A 1 97 ? -19.837 -1.703 29.231 1.00 94.44 97 PHE A N 1
ATOM 788 C CA . PHE A 1 97 ? -18.774 -2.634 28.862 1.00 94.44 97 PHE A CA 1
ATOM 789 C C . PHE A 1 97 ? -19.216 -3.571 27.731 1.00 94.44 97 PHE A C 1
ATOM 791 O O . PHE A 1 97 ? -18.536 -3.663 26.708 1.00 94.44 97 PHE A O 1
ATOM 798 N N . SER A 1 98 ? -20.394 -4.199 27.844 1.00 95.56 98 SER A N 1
ATOM 799 C CA . SER A 1 98 ? -20.928 -5.065 26.786 1.00 95.56 98 SER A CA 1
ATOM 800 C C . SER A 1 98 ? -21.110 -4.327 25.457 1.00 95.56 98 SER A C 1
ATOM 802 O O . SER A 1 98 ? -20.892 -4.929 24.403 1.00 95.56 98 SER A O 1
ATOM 804 N N . ASN A 1 99 ? -21.513 -3.055 25.477 1.00 96.25 99 ASN A N 1
ATOM 805 C CA . ASN A 1 99 ? -21.667 -2.254 24.263 1.00 96.25 99 ASN A CA 1
ATOM 806 C C . ASN A 1 99 ? -20.311 -1.957 23.610 1.00 96.25 99 ASN A C 1
ATOM 808 O O . ASN A 1 99 ? -20.173 -2.123 22.397 1.00 96.25 99 ASN A O 1
ATOM 812 N N . PHE A 1 100 ? -19.298 -1.581 24.397 1.00 97.25 100 PHE A N 1
ATOM 813 C CA . PHE A 1 100 ? -17.950 -1.354 23.874 1.00 97.25 100 PHE A CA 1
ATOM 814 C C . PHE A 1 100 ? -17.307 -2.632 23.335 1.00 97.25 100 PHE A C 1
ATOM 816 O O . PHE A 1 100 ? -16.670 -2.585 22.285 1.00 97.25 100 PHE A O 1
ATOM 823 N N . VAL A 1 101 ? -17.518 -3.777 23.992 1.00 97.94 101 VAL A N 1
ATOM 824 C CA . VAL A 1 101 ? -17.034 -5.080 23.508 1.00 97.94 101 VAL A CA 1
ATOM 825 C C . VAL A 1 101 ? -17.644 -5.421 22.147 1.00 97.94 101 VAL A C 1
ATOM 827 O O . VAL A 1 101 ? -16.918 -5.816 21.236 1.00 97.94 101 VAL A O 1
ATOM 830 N N . ARG A 1 102 ? -18.958 -5.222 21.969 1.00 97.81 102 ARG A N 1
ATOM 831 C CA . ARG A 1 102 ? -19.624 -5.441 20.671 1.00 97.81 102 ARG A CA 1
ATOM 832 C C . ARG A 1 102 ? -19.070 -4.516 19.588 1.00 97.81 102 ARG A C 1
ATOM 834 O O . ARG A 1 102 ? -18.692 -4.993 18.523 1.00 97.81 102 ARG A O 1
ATOM 841 N N . ALA A 1 103 ? -18.943 -3.222 19.887 1.00 97.25 103 ALA A N 1
ATOM 842 C CA . ALA A 1 103 ? -18.388 -2.247 18.950 1.00 97.25 103 ALA A CA 1
ATOM 843 C C . ALA A 1 103 ? -16.939 -2.577 18.542 1.00 97.25 103 ALA A C 1
ATOM 845 O O . ALA A 1 103 ? -16.595 -2.484 17.363 1.00 97.25 103 ALA A O 1
ATOM 846 N N . LEU A 1 104 ? -16.102 -3.004 19.495 1.00 98.38 104 LEU A N 1
ATOM 847 C CA . LEU A 1 104 ? -14.735 -3.440 19.218 1.00 98.38 104 LEU A CA 1
ATOM 848 C C . LEU A 1 104 ? -14.705 -4.703 18.352 1.00 98.38 104 LEU A C 1
ATOM 850 O O . LEU A 1 104 ? -13.897 -4.785 17.428 1.00 98.38 104 LEU A O 1
ATOM 854 N N . SER A 1 105 ? -15.581 -5.673 18.623 1.00 98.31 105 SER A N 1
ATOM 855 C CA . SER A 1 105 ? -15.687 -6.899 17.827 1.00 98.31 105 SER A CA 1
ATOM 856 C C . SER A 1 105 ? -16.022 -6.593 16.364 1.00 98.31 105 SER A C 1
ATOM 858 O O . SER A 1 105 ? -15.375 -7.119 15.457 1.00 98.31 105 SER A O 1
ATOM 860 N N . ASP A 1 106 ? -16.992 -5.708 16.120 1.00 98.12 106 ASP A N 1
ATOM 861 C CA . ASP A 1 106 ? -17.384 -5.313 14.764 1.00 98.12 106 ASP A CA 1
ATOM 862 C C . ASP A 1 106 ? -16.253 -4.586 14.027 1.00 98.12 106 ASP A C 1
ATOM 864 O O . ASP A 1 106 ? -15.939 -4.917 12.878 1.00 98.12 106 ASP A O 1
ATOM 868 N N . THR A 1 107 ? -15.598 -3.632 14.693 1.00 98.31 107 THR A N 1
ATOM 869 C CA . THR A 1 107 ? -14.457 -2.902 14.120 1.00 98.31 107 THR A CA 1
ATOM 870 C C . THR A 1 107 ? -13.266 -3.816 13.873 1.00 98.31 107 THR A C 1
ATOM 872 O O . THR A 1 107 ? -12.593 -3.654 12.861 1.00 98.31 107 THR A O 1
ATOM 875 N N . THR A 1 108 ? -13.014 -4.791 14.749 1.00 98.44 108 THR A N 1
ATOM 876 C CA . THR A 1 108 ? -11.924 -5.764 14.587 1.00 98.44 108 THR A CA 1
ATOM 877 C C . THR A 1 108 ? -12.156 -6.635 13.362 1.00 98.44 108 THR A C 1
ATOM 879 O O . THR A 1 108 ? -11.282 -6.705 12.508 1.00 98.44 108 THR A O 1
ATOM 882 N N . ARG A 1 109 ? -13.363 -7.194 13.195 1.00 98.38 109 ARG A N 1
ATOM 883 C CA . ARG A 1 109 ? -13.703 -7.969 11.992 1.00 98.38 109 ARG A CA 1
ATOM 884 C C . ARG A 1 109 ? -13.530 -7.143 10.717 1.00 98.38 109 ARG A C 1
ATOM 886 O O . ARG A 1 109 ? -13.028 -7.652 9.719 1.00 98.38 109 ARG A O 1
ATOM 893 N N . LYS A 1 110 ? -13.952 -5.874 10.742 1.00 98.12 110 LYS A N 1
ATOM 894 C CA . LYS A 1 110 ? -13.754 -4.965 9.607 1.00 98.12 110 LYS A CA 1
ATOM 895 C C . LYS A 1 110 ? -12.266 -4.723 9.346 1.00 98.12 110 LYS A C 1
ATOM 897 O O . LYS A 1 110 ? -11.833 -4.824 8.206 1.00 98.12 110 LYS A O 1
ATOM 902 N N . TRP A 1 111 ? -11.499 -4.422 10.391 1.00 98.50 111 TRP A N 1
ATOM 903 C CA . TRP A 1 111 ? -10.058 -4.202 10.310 1.00 98.50 111 TRP A CA 1
ATOM 904 C C . TRP A 1 111 ? -9.336 -5.397 9.694 1.00 98.50 111 TRP A C 1
ATOM 906 O O . TRP A 1 111 ? -8.546 -5.199 8.783 1.00 98.50 111 TRP A O 1
ATOM 916 N N . ASP A 1 112 ? -9.643 -6.617 10.127 1.00 98.19 112 ASP A N 1
ATOM 917 C CA . ASP A 1 112 ? -8.969 -7.818 9.630 1.00 98.19 112 ASP A CA 1
ATOM 918 C C . ASP A 1 112 ? -9.218 -8.035 8.126 1.00 98.19 112 ASP A C 1
ATOM 920 O O . ASP A 1 112 ? -8.300 -8.392 7.387 1.00 98.19 112 ASP A O 1
ATOM 924 N N . GLY A 1 113 ? -10.440 -7.766 7.652 1.00 98.25 113 GLY A N 1
ATOM 925 C CA . GLY A 1 113 ? -10.778 -7.840 6.226 1.00 98.25 113 GLY A CA 1
ATOM 926 C C . GLY A 1 113 ? -10.079 -6.770 5.380 1.00 98.25 113 GLY A C 1
ATOM 927 O O . GLY A 1 113 ? -9.492 -7.082 4.342 1.00 98.25 113 GLY A O 1
ATOM 928 N N . GLU A 1 114 ? -10.107 -5.516 5.833 1.00 98.00 114 GLU A N 1
ATOM 929 C CA . GLU A 1 114 ? -9.443 -4.395 5.149 1.00 98.00 114 GLU A CA 1
ATOM 930 C C . GLU A 1 114 ? -7.918 -4.558 5.159 1.00 98.00 114 GLU A C 1
ATOM 932 O O . GLU A 1 114 ? -7.257 -4.300 4.158 1.00 98.00 114 GLU A O 1
ATOM 937 N N . TRP A 1 115 ? -7.351 -5.042 6.268 1.00 98.38 115 TRP A N 1
ATOM 938 C CA . TRP A 1 115 ? -5.922 -5.304 6.399 1.00 98.38 115 TRP A CA 1
ATOM 939 C C . TRP A 1 115 ? -5.461 -6.411 5.458 1.00 98.38 115 TRP A C 1
ATOM 941 O O . TRP A 1 115 ? -4.460 -6.245 4.768 1.00 98.38 115 TRP A O 1
ATOM 951 N N . LYS A 1 116 ? -6.214 -7.513 5.371 1.00 98.25 116 LYS A N 1
ATOM 952 C CA . LYS A 1 116 ? -5.920 -8.572 4.403 1.00 98.25 116 LYS A CA 1
ATOM 953 C C . LYS A 1 116 ? -5.935 -8.034 2.972 1.00 98.25 116 LYS A C 1
ATOM 955 O O . LYS A 1 116 ? -4.973 -8.236 2.243 1.00 98.25 116 LYS A O 1
ATOM 960 N N . THR A 1 117 ? -6.984 -7.298 2.611 1.00 97.69 117 THR A N 1
ATOM 961 C CA . THR A 1 117 ? -7.113 -6.698 1.274 1.00 97.69 117 THR A CA 1
ATOM 962 C C . THR A 1 117 ? -5.950 -5.748 0.975 1.00 97.69 117 THR A C 1
ATOM 964 O O . THR A 1 117 ? -5.410 -5.746 -0.127 1.00 97.69 117 THR A O 1
ATOM 967 N N . PHE A 1 118 ? -5.526 -4.960 1.964 1.00 97.88 118 PHE A N 1
ATOM 968 C CA . PHE A 1 118 ? -4.358 -4.094 1.854 1.00 97.88 118 PHE A CA 1
ATOM 969 C C . PHE A 1 118 ? -3.056 -4.877 1.650 1.00 97.88 118 PHE A C 1
ATOM 971 O O . PHE A 1 118 ? -2.232 -4.459 0.840 1.00 97.88 118 PHE A O 1
ATOM 978 N N . CYS A 1 119 ? -2.861 -6.000 2.346 1.00 98.19 119 CYS A N 1
ATOM 979 C CA . CYS A 1 119 ? -1.699 -6.865 2.145 1.00 98.19 119 CYS A CA 1
ATOM 980 C C . CYS A 1 119 ? -1.672 -7.463 0.735 1.00 98.19 119 CYS A C 1
ATOM 982 O O . CYS A 1 119 ? -0.623 -7.409 0.099 1.00 98.19 119 CYS A O 1
ATOM 984 N N . ASP A 1 120 ? -2.809 -7.964 0.245 1.00 98.12 120 ASP A N 1
ATOM 985 C CA . ASP A 1 120 ? -2.923 -8.522 -1.108 1.00 98.12 120 ASP A CA 1
ATOM 986 C C . ASP A 1 120 ? -2.552 -7.451 -2.156 1.00 98.12 120 ASP A C 1
ATOM 988 O O . ASP A 1 120 ? -1.697 -7.669 -3.009 1.00 98.12 120 ASP A O 1
ATOM 992 N N . GLN A 1 121 ? -3.072 -6.228 -2.010 1.00 97.25 121 GLN A N 1
ATOM 993 C CA . GLN A 1 121 ? -2.728 -5.109 -2.898 1.00 97.25 121 GLN A CA 1
ATOM 994 C C . GLN A 1 121 ? -1.262 -4.664 -2.789 1.00 97.25 121 GLN A C 1
ATOM 996 O O . GLN A 1 121 ? -0.668 -4.238 -3.778 1.00 97.25 121 GLN A O 1
ATOM 1001 N N . CYS A 1 122 ? -0.664 -4.722 -1.595 1.00 97.06 122 CYS A N 1
ATOM 1002 C CA . CYS A 1 122 ? 0.764 -4.449 -1.432 1.00 97.06 122 CYS A CA 1
ATOM 1003 C C . CYS A 1 122 ? 1.622 -5.487 -2.159 1.00 97.06 122 CYS A C 1
ATOM 1005 O O . CYS A 1 122 ? 2.664 -5.124 -2.701 1.00 97.06 122 CYS A O 1
ATOM 1007 N N . GLN A 1 123 ? 1.198 -6.752 -2.164 1.00 97.88 123 GLN A N 1
ATOM 1008 C CA . GLN A 1 123 ? 1.884 -7.805 -2.900 1.00 97.88 123 GLN A CA 1
ATOM 1009 C C . GLN A 1 123 ? 1.798 -7.555 -4.409 1.00 97.88 123 GLN A C 1
ATOM 1011 O O . GLN A 1 123 ? 2.838 -7.521 -5.060 1.00 97.88 123 GLN A O 1
ATOM 1016 N N . ASP A 1 124 ? 0.603 -7.264 -4.934 1.00 96.56 124 ASP A N 1
ATOM 1017 C CA . ASP A 1 124 ? 0.411 -6.948 -6.356 1.00 96.56 124 ASP A CA 1
ATOM 1018 C C . ASP A 1 124 ? 1.300 -5.774 -6.810 1.00 96.56 124 ASP A C 1
ATOM 1020 O O . ASP A 1 124 ? 1.898 -5.803 -7.884 1.00 96.56 124 ASP A O 1
ATOM 1024 N N . LEU A 1 125 ? 1.428 -4.735 -5.975 1.00 95.94 125 LEU A N 1
ATOM 1025 C CA . LEU A 1 125 ? 2.302 -3.593 -6.258 1.00 95.94 125 LEU A CA 1
ATOM 1026 C C . LEU A 1 125 ? 3.786 -3.948 -6.264 1.00 95.94 125 LEU A C 1
ATOM 1028 O O . LEU A 1 125 ? 4.551 -3.329 -7.005 1.00 95.94 125 LEU A O 1
ATOM 1032 N N . GLU A 1 126 ? 4.211 -4.877 -5.412 1.00 96.75 126 GLU A N 1
ATOM 1033 C CA . GLU A 1 126 ? 5.604 -5.310 -5.374 1.00 96.75 126 GLU A CA 1
ATOM 1034 C C . GLU A 1 126 ? 5.937 -6.188 -6.580 1.00 96.75 126 GLU A C 1
ATOM 1036 O O . GLU A 1 126 ? 6.987 -5.992 -7.195 1.00 96.75 126 GLU A O 1
ATOM 1041 N N . ASP A 1 127 ? 5.022 -7.071 -6.979 1.00 97.56 127 ASP A N 1
ATOM 1042 C CA . ASP A 1 127 ? 5.154 -7.859 -8.204 1.00 97.56 127 ASP A CA 1
ATOM 1043 C C . ASP A 1 127 ? 5.262 -6.929 -9.429 1.00 97.56 127 ASP A C 1
ATOM 1045 O O . ASP A 1 127 ? 6.212 -7.028 -10.213 1.00 97.56 127 ASP A O 1
ATOM 1049 N N . GLU A 1 128 ? 4.376 -5.932 -9.529 1.00 96.69 128 GLU A N 1
ATOM 1050 C CA . GLU A 1 128 ? 4.409 -4.927 -10.598 1.00 96.69 128 GLU A CA 1
ATOM 1051 C C . GLU A 1 128 ? 5.693 -4.075 -10.555 1.00 96.69 128 GLU A C 1
ATOM 1053 O O . GLU A 1 128 ? 6.259 -3.754 -11.601 1.00 96.69 128 GLU A O 1
ATOM 1058 N N . ARG A 1 129 ? 6.209 -3.737 -9.361 1.00 97.31 129 ARG A N 1
ATOM 1059 C CA . ARG A 1 129 ? 7.486 -3.016 -9.204 1.00 97.31 129 ARG A CA 1
ATOM 1060 C C . ARG A 1 129 ? 8.647 -3.824 -9.767 1.00 97.31 129 ARG A C 1
ATOM 1062 O O . ARG A 1 129 ? 9.512 -3.258 -10.436 1.00 97.31 129 ARG A O 1
ATOM 1069 N N . ILE A 1 130 ? 8.708 -5.114 -9.454 1.00 97.88 130 ILE A N 1
ATOM 1070 C CA . ILE A 1 130 ? 9.794 -5.991 -9.896 1.00 97.88 130 ILE A CA 1
ATOM 1071 C C . ILE A 1 130 ? 9.782 -6.104 -11.421 1.00 97.88 130 ILE A C 1
ATOM 1073 O O . ILE A 1 130 ? 10.829 -5.928 -12.051 1.00 97.88 130 ILE A O 1
ATOM 1077 N N . GLU A 1 131 ? 8.611 -6.347 -12.010 1.00 97.69 131 GLU A N 1
ATOM 1078 C CA . GLU A 1 131 ? 8.460 -6.466 -13.461 1.00 97.69 131 GLU A CA 1
ATOM 1079 C C . GLU A 1 131 ? 8.786 -5.147 -14.172 1.00 97.69 131 GLU A C 1
ATOM 1081 O O . GLU A 1 131 ? 9.636 -5.124 -15.064 1.00 97.69 131 GLU A O 1
ATOM 1086 N N . PHE A 1 132 ? 8.251 -4.025 -13.681 1.00 97.25 132 PHE A N 1
ATOM 1087 C CA . PHE A 1 132 ? 8.571 -2.693 -14.197 1.00 97.25 132 PHE A CA 1
ATOM 1088 C C . PHE A 1 132 ? 10.078 -2.406 -14.179 1.00 97.25 132 PHE A C 1
ATOM 1090 O O . PHE A 1 132 ? 10.646 -1.961 -15.176 1.00 97.25 132 PHE A O 1
ATOM 1097 N N . MET A 1 133 ? 10.751 -2.664 -13.054 1.00 97.00 133 MET A N 1
ATOM 1098 C CA . MET A 1 133 ? 12.183 -2.388 -12.926 1.00 97.00 133 MET A CA 1
ATOM 1099 C C . MET A 1 133 ? 13.014 -3.244 -13.879 1.00 97.00 133 MET A C 1
ATOM 1101 O O . MET A 1 133 ? 13.983 -2.748 -14.458 1.00 97.00 133 MET A O 1
ATOM 1105 N N . LYS A 1 134 ? 12.642 -4.514 -14.055 1.00 97.75 134 LYS A N 1
ATOM 1106 C CA . LYS A 1 134 ? 13.297 -5.414 -15.004 1.00 97.75 134 LYS A CA 1
ATOM 1107 C C . LYS A 1 134 ? 13.179 -4.877 -16.430 1.00 97.75 134 LYS A C 1
ATOM 1109 O O . LYS A 1 134 ? 14.200 -4.745 -17.104 1.00 97.75 134 LYS A O 1
ATOM 1114 N N . ASP A 1 135 ? 11.973 -4.527 -16.861 1.00 96.50 135 ASP A N 1
ATOM 1115 C CA . ASP A 1 135 ? 11.719 -4.055 -18.223 1.00 96.50 135 ASP A CA 1
ATOM 1116 C C . ASP A 1 135 ? 12.376 -2.697 -18.487 1.00 96.50 135 ASP A C 1
ATOM 1118 O O . ASP A 1 135 ? 12.994 -2.479 -19.530 1.00 96.50 135 ASP A O 1
ATOM 1122 N N . ASN A 1 136 ? 12.339 -1.796 -17.507 1.00 95.75 136 ASN A N 1
ATOM 1123 C CA . ASN A 1 136 ? 12.970 -0.489 -17.627 1.00 95.75 136 ASN A CA 1
ATOM 1124 C C . ASN A 1 136 ? 14.502 -0.604 -17.740 1.00 95.75 136 ASN A C 1
ATOM 1126 O O . ASN A 1 136 ? 15.125 0.047 -18.578 1.00 95.75 136 ASN A O 1
ATOM 1130 N N . MET A 1 137 ? 15.125 -1.483 -16.948 1.00 96.25 137 MET A N 1
ATOM 1131 C CA . MET A 1 137 ? 16.566 -1.749 -17.049 1.00 96.25 137 MET A CA 1
ATOM 1132 C C . MET A 1 137 ? 16.942 -2.465 -18.351 1.00 96.25 137 MET A C 1
ATOM 1134 O O . MET A 1 137 ? 18.002 -2.193 -18.918 1.00 96.25 137 MET A O 1
ATOM 1138 N N . TRP A 1 138 ? 16.075 -3.345 -18.850 1.00 96.56 138 TRP A N 1
ATOM 1139 C CA . TRP A 1 138 ? 16.241 -3.976 -20.156 1.00 96.56 138 TRP A CA 1
ATOM 1140 C C . TRP A 1 138 ? 16.243 -2.937 -21.285 1.00 96.56 138 TRP A C 1
ATOM 1142 O O . TRP A 1 138 ? 17.146 -2.923 -22.123 1.00 96.56 138 TRP A O 1
ATOM 1152 N N . ASN A 1 139 ? 15.290 -2.003 -21.269 1.00 94.38 139 ASN A N 1
ATOM 1153 C CA . ASN A 1 139 ? 15.215 -0.912 -22.244 1.00 94.38 139 ASN A CA 1
ATOM 1154 C C . ASN A 1 139 ? 16.428 0.019 -22.171 1.00 94.38 139 ASN A C 1
ATOM 1156 O O . ASN A 1 139 ? 16.948 0.448 -23.206 1.00 94.38 139 ASN A O 1
ATOM 1160 N N . TYR A 1 140 ? 16.922 0.288 -20.961 1.00 95.25 140 TYR A N 1
ATOM 1161 C CA . TYR A 1 140 ? 18.167 1.024 -20.768 1.00 95.25 140 TYR A CA 1
ATOM 1162 C C . TYR A 1 140 ? 19.344 0.323 -21.455 1.00 95.25 140 TYR A C 1
ATOM 1164 O O . TYR A 1 140 ? 20.043 0.949 -22.253 1.00 95.25 140 TYR A O 1
ATOM 1172 N N . ALA A 1 141 ? 19.533 -0.976 -21.202 1.00 96.06 141 ALA A N 1
ATOM 1173 C CA . ALA A 1 141 ? 20.617 -1.745 -21.806 1.00 96.06 141 ALA A CA 1
ATOM 1174 C C . ALA A 1 141 ? 20.545 -1.715 -23.342 1.00 96.06 141 ALA A C 1
ATOM 1176 O O . ALA A 1 141 ? 21.538 -1.393 -23.991 1.00 96.06 141 ALA A O 1
ATOM 1177 N N . ASN A 1 142 ? 19.358 -1.935 -23.919 1.00 94.25 142 ASN A N 1
ATOM 1178 C CA . ASN A 1 142 ? 19.156 -1.884 -25.371 1.00 94.25 142 ASN A CA 1
ATOM 1179 C C . ASN A 1 142 ? 19.475 -0.507 -25.969 1.00 94.25 142 ASN A C 1
ATOM 1181 O O . ASN A 1 142 ? 20.067 -0.417 -27.048 1.00 94.25 142 ASN A O 1
ATOM 1185 N N . SER A 1 143 ? 19.110 0.570 -25.267 1.00 92.56 143 SER A N 1
ATOM 1186 C CA . SER A 1 143 ? 19.389 1.941 -25.710 1.00 92.56 143 SER A CA 1
ATOM 1187 C C . SER A 1 143 ? 20.895 2.201 -25.798 1.00 92.56 143 SER A C 1
ATOM 1189 O O . SER A 1 143 ? 21.370 2.773 -26.778 1.00 92.56 143 SER A O 1
ATOM 1191 N N . ILE A 1 144 ? 21.663 1.730 -24.810 1.00 93.69 144 ILE A N 1
ATOM 1192 C CA . ILE A 1 144 ? 23.127 1.843 -24.820 1.00 93.69 144 ILE A CA 1
ATOM 1193 C C . ILE A 1 144 ? 23.742 0.953 -25.903 1.00 93.69 144 ILE A C 1
ATOM 1195 O O . ILE A 1 144 ? 24.574 1.428 -26.673 1.00 93.69 144 ILE A O 1
ATOM 1199 N N . SER A 1 145 ? 23.301 -0.304 -26.022 1.00 95.50 145 SER A N 1
ATOM 1200 C CA . SER A 1 145 ? 23.789 -1.220 -27.060 1.00 95.50 145 SER A CA 1
ATOM 1201 C C . SER A 1 145 ? 23.596 -0.661 -28.470 1.00 95.50 145 SER A C 1
ATOM 1203 O O . SER A 1 145 ? 24.489 -0.801 -29.300 1.00 95.50 145 SER A O 1
ATOM 1205 N N . THR A 1 146 ? 22.478 0.023 -28.728 1.00 92.94 146 THR A N 1
ATOM 1206 C CA . THR A 1 146 ? 22.210 0.672 -30.023 1.00 92.94 146 THR A CA 1
ATOM 1207 C C . THR A 1 146 ? 23.269 1.725 -30.361 1.00 92.94 146 THR A C 1
ATOM 1209 O O . THR A 1 146 ? 23.754 1.773 -31.490 1.00 92.94 146 THR A O 1
ATOM 1212 N N . VAL A 1 147 ? 23.679 2.539 -29.382 1.00 93.38 147 VAL A N 1
ATOM 1213 C CA . VAL A 1 147 ? 24.746 3.530 -29.587 1.00 93.38 147 VAL A CA 1
ATOM 1214 C C . VAL A 1 147 ? 26.095 2.858 -29.803 1.00 93.38 147 VAL A C 1
ATOM 1216 O O . VAL A 1 147 ? 26.810 3.250 -30.717 1.00 93.38 147 VAL A O 1
ATOM 1219 N N . CYS A 1 148 ? 26.417 1.804 -29.051 1.00 95.56 148 CYS A N 1
ATOM 1220 C CA . CYS A 1 148 ? 27.667 1.069 -29.255 1.00 95.56 148 CYS A CA 1
ATOM 1221 C C . CYS A 1 148 ? 27.789 0.497 -30.677 1.00 95.56 148 CYS A C 1
ATOM 1223 O O . CYS A 1 148 ? 28.866 0.565 -31.261 1.00 95.56 148 CYS A O 1
ATOM 1225 N N . VAL A 1 149 ? 26.697 -0.030 -31.245 1.00 96.31 149 VAL A N 1
ATOM 1226 C CA . VAL A 1 149 ? 26.680 -0.511 -32.639 1.00 96.31 149 VAL A CA 1
ATOM 1227 C C . VAL A 1 149 ? 26.886 0.648 -33.616 1.00 96.31 149 VAL A C 1
ATOM 1229 O O . VAL A 1 149 ? 27.724 0.553 -34.507 1.00 96.31 149 VAL A O 1
ATOM 1232 N N . SER A 1 150 ? 26.187 1.770 -33.422 1.00 95.56 150 SER A N 1
ATOM 1233 C CA . SER A 1 150 ? 26.353 2.963 -34.266 1.00 95.56 150 SER A CA 1
ATOM 1234 C C . SER A 1 150 ? 27.781 3.529 -34.222 1.00 95.56 150 SER A C 1
ATOM 1236 O O . SER A 1 150 ? 28.294 4.018 -35.236 1.00 95.56 150 SER A O 1
ATOM 1238 N N . ASP A 1 151 ? 28.424 3.496 -33.057 1.00 96.69 151 ASP A N 1
ATOM 1239 C CA . ASP A 1 151 ? 29.802 3.951 -32.882 1.00 96.69 151 ASP A CA 1
ATOM 1240 C C . ASP A 1 151 ? 30.790 2.997 -33.575 1.00 96.69 151 ASP A C 1
ATOM 1242 O O . ASP A 1 151 ? 31.711 3.462 -34.254 1.00 96.69 151 ASP A O 1
ATOM 1246 N N . ASP A 1 152 ? 30.571 1.680 -33.484 1.00 98.00 152 ASP A N 1
ATOM 1247 C CA . ASP A 1 152 ? 31.381 0.675 -34.185 1.00 98.00 152 ASP A CA 1
ATOM 1248 C C . ASP A 1 152 ? 31.268 0.818 -35.711 1.00 98.00 152 ASP A C 1
ATOM 1250 O O . ASP A 1 152 ? 32.284 0.911 -36.404 1.00 98.00 152 ASP A O 1
ATOM 1254 N N . GLU A 1 153 ? 30.049 0.979 -36.236 1.00 97.75 153 GLU A N 1
ATOM 1255 C CA . GLU A 1 153 ? 29.812 1.254 -37.660 1.00 97.75 153 GLU A CA 1
ATOM 1256 C C . GLU A 1 153 ? 30.508 2.540 -38.129 1.00 97.75 153 GLU A C 1
ATOM 1258 O O . GLU A 1 153 ? 31.005 2.625 -39.256 1.00 97.75 153 GLU A O 1
ATOM 1263 N N . SER A 1 154 ? 30.550 3.566 -37.276 1.00 97.31 154 SER A N 1
ATOM 1264 C CA . SER A 1 154 ? 31.234 4.826 -37.582 1.00 97.31 154 SER A CA 1
ATOM 1265 C C . SER A 1 154 ? 32.751 4.647 -37.628 1.00 97.31 154 SER A C 1
ATOM 1267 O O . SER A 1 154 ? 33.407 5.182 -38.524 1.00 97.31 154 SER A O 1
ATOM 1269 N N . CYS A 1 155 ? 33.312 3.849 -36.717 1.00 98.19 155 CYS A N 1
ATOM 1270 C CA . CYS A 1 155 ? 34.726 3.482 -36.741 1.00 98.19 155 CYS A CA 1
ATOM 1271 C C . CYS A 1 155 ? 35.082 2.657 -37.984 1.00 98.19 155 CYS A C 1
ATOM 1273 O O . CYS A 1 155 ? 36.147 2.857 -38.568 1.00 98.19 155 CYS A O 1
ATOM 1275 N N . GLU A 1 156 ? 34.197 1.759 -38.415 1.00 98.19 156 GLU A N 1
ATOM 1276 C CA . GLU A 1 156 ? 34.409 0.952 -39.616 1.00 98.19 156 GLU A CA 1
ATOM 1277 C C . GLU A 1 156 ? 34.399 1.799 -40.894 1.00 98.19 156 GLU A C 1
ATOM 1279 O O . GLU A 1 156 ? 35.266 1.637 -41.750 1.00 98.19 156 GLU A O 1
ATOM 1284 N N . LYS A 1 157 ? 33.507 2.793 -40.999 1.00 98.19 157 LYS A N 1
ATOM 1285 C CA . LYS A 1 157 ? 33.521 3.748 -42.126 1.00 98.19 157 LYS A CA 1
ATOM 1286 C C . LYS A 1 157 ? 34.861 4.479 -42.252 1.00 98.19 157 LYS A C 1
ATOM 1288 O O . LYS A 1 157 ? 35.321 4.709 -43.368 1.00 98.19 157 LYS A O 1
ATOM 1293 N N . ILE A 1 158 ? 35.492 4.829 -41.128 1.00 98.25 158 ILE A N 1
ATOM 1294 C CA . ILE A 1 158 ? 36.827 5.447 -41.117 1.00 98.25 158 ILE A CA 1
ATOM 1295 C C . ILE A 1 158 ? 37.881 4.460 -41.632 1.00 98.25 158 ILE A C 1
ATOM 1297 O O . ILE A 1 158 ? 38.691 4.844 -42.473 1.00 98.25 158 ILE A O 1
ATOM 1301 N N . ARG A 1 159 ? 37.864 3.199 -41.172 1.00 98.38 159 ARG A N 1
ATOM 1302 C CA . ARG A 1 159 ? 38.793 2.155 -41.646 1.00 98.38 159 ARG A CA 1
ATOM 1303 C C . ARG A 1 159 ? 38.688 1.960 -43.158 1.00 98.38 159 ARG A C 1
ATOM 1305 O O . ARG A 1 159 ? 39.694 2.092 -43.845 1.00 98.38 159 ARG A O 1
ATOM 1312 N N . ILE A 1 160 ? 37.472 1.779 -43.674 1.00 98.00 160 ILE A N 1
ATOM 1313 C CA . ILE A 1 160 ? 37.209 1.617 -45.113 1.00 98.00 160 ILE A CA 1
ATOM 1314 C C . ILE A 1 160 ? 37.700 2.837 -45.912 1.00 98.00 160 ILE A C 1
ATOM 1316 O O . ILE A 1 160 ? 38.302 2.690 -46.975 1.00 98.00 160 ILE A O 1
ATOM 1320 N N . ALA A 1 161 ? 37.473 4.057 -45.411 1.00 97.50 161 ALA A N 1
ATOM 1321 C CA . ALA A 1 161 ? 37.953 5.267 -46.076 1.00 97.50 161 ALA A CA 1
ATOM 1322 C C . ALA A 1 161 ? 39.489 5.307 -46.159 1.00 97.50 161 ALA A C 1
ATOM 1324 O O . ALA A 1 161 ? 40.032 5.678 -47.198 1.00 97.50 161 ALA A O 1
ATOM 1325 N N . LEU A 1 162 ? 40.189 4.889 -45.102 1.00 97.31 162 LEU A N 1
ATOM 1326 C CA . LEU A 1 162 ? 41.652 4.806 -45.093 1.00 97.31 162 LEU A CA 1
ATOM 1327 C C . LEU A 1 162 ? 42.179 3.718 -46.036 1.00 97.31 162 LEU A C 1
ATOM 1329 O O . LEU A 1 162 ? 43.169 3.948 -46.722 1.00 97.31 162 LEU A O 1
ATOM 1333 N N . GLU A 1 163 ? 41.511 2.566 -46.113 1.00 96.75 163 GLU A N 1
ATOM 1334 C CA . GLU A 1 163 ? 41.861 1.485 -47.047 1.00 96.75 163 GLU A CA 1
ATOM 1335 C C . GLU A 1 163 ? 41.717 1.898 -48.518 1.00 96.75 163 GLU A C 1
ATOM 1337 O O . GLU A 1 163 ? 42.398 1.353 -49.382 1.00 96.75 163 GLU A O 1
ATOM 1342 N N . SER A 1 164 ? 40.859 2.880 -48.815 1.00 95.06 164 SER A N 1
ATOM 1343 C CA . SER A 1 164 ? 40.681 3.402 -50.176 1.00 95.06 164 SER A CA 1
ATOM 1344 C C . SER A 1 164 ? 41.815 4.317 -50.658 1.00 95.06 164 SER A C 1
ATOM 1346 O O . SER A 1 164 ? 41.842 4.686 -51.834 1.00 95.06 164 SER A O 1
ATOM 1348 N N . ILE A 1 165 ? 42.742 4.694 -49.770 1.00 95.44 165 ILE A N 1
ATOM 1349 C CA . ILE A 1 165 ? 43.872 5.564 -50.101 1.00 95.44 165 ILE A CA 1
ATOM 1350 C C . ILE A 1 165 ? 44.942 4.749 -50.829 1.00 95.44 165 ILE A C 1
ATOM 1352 O O . ILE A 1 165 ? 45.587 3.876 -50.252 1.00 95.44 165 ILE A O 1
ATOM 1356 N N . ASP A 1 166 ? 45.176 5.095 -52.092 1.00 96.62 166 ASP A N 1
ATOM 1357 C CA . ASP A 1 166 ? 46.239 4.525 -52.914 1.00 96.62 166 ASP A CA 1
ATOM 1358 C C . ASP A 1 166 ? 47.424 5.494 -52.985 1.00 96.62 166 ASP A C 1
ATOM 1360 O O . ASP A 1 166 ? 47.373 6.524 -53.658 1.00 96.62 166 ASP A O 1
ATOM 1364 N N . ILE A 1 167 ? 48.507 5.146 -52.290 1.00 95.88 167 ILE A N 1
ATOM 1365 C CA . ILE A 1 167 ? 49.703 5.988 -52.177 1.00 95.88 167 ILE A CA 1
ATOM 1366 C C . ILE A 1 167 ? 50.323 6.274 -53.551 1.00 95.88 167 ILE A C 1
ATOM 1368 O O . ILE A 1 167 ? 50.776 7.394 -53.787 1.00 95.88 167 ILE A O 1
ATOM 1372 N N . GLU A 1 168 ? 50.351 5.299 -54.462 1.00 95.94 168 GLU A N 1
ATOM 1373 C CA . GLU A 1 168 ? 50.969 5.484 -55.781 1.00 95.94 168 GLU A CA 1
ATOM 1374 C C . GLU A 1 168 ? 50.176 6.498 -56.605 1.00 95.94 168 GLU A C 1
ATOM 1376 O O . GLU A 1 168 ? 50.747 7.421 -57.194 1.00 95.94 168 GLU A O 1
ATOM 1381 N N . ARG A 1 169 ? 48.848 6.372 -56.573 1.00 95.88 169 ARG A N 1
ATOM 1382 C CA . ARG A 1 169 ? 47.935 7.285 -57.255 1.00 95.88 169 ARG A CA 1
ATOM 1383 C C . ARG A 1 169 ? 47.971 8.696 -56.664 1.00 95.88 169 ARG A C 1
ATOM 1385 O O . ARG A 1 169 ? 47.972 9.667 -57.418 1.00 95.88 169 ARG A O 1
ATOM 1392 N N . GLU A 1 170 ? 48.041 8.828 -55.341 1.00 96.50 170 GLU A N 1
ATOM 1393 C CA . GLU A 1 170 ? 48.172 10.131 -54.676 1.00 96.50 170 GLU A CA 1
ATOM 1394 C C . GLU A 1 170 ? 49.494 10.832 -55.048 1.00 96.50 170 GLU A C 1
ATOM 1396 O O . GLU A 1 170 ? 49.502 12.031 -55.335 1.00 96.50 170 GLU A O 1
ATOM 1401 N N . ILE A 1 171 ? 50.611 10.091 -55.127 1.00 95.94 171 ILE A N 1
ATOM 1402 C CA . ILE A 1 171 ? 51.904 10.626 -55.592 1.00 95.94 171 ILE A CA 1
ATOM 1403 C C . ILE A 1 171 ? 51.819 1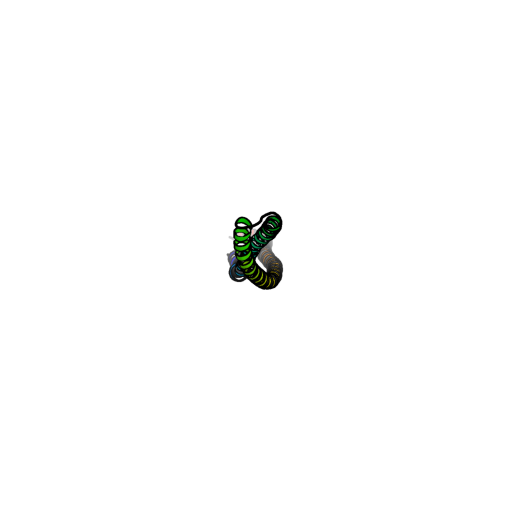1.057 -57.061 1.00 95.94 171 ILE A C 1
ATOM 1405 O O . ILE A 1 171 ? 52.322 12.124 -57.420 1.00 95.94 171 ILE A O 1
ATOM 1409 N N . GLU A 1 172 ? 51.176 10.260 -57.916 1.00 96.25 172 GLU A N 1
ATOM 1410 C CA . GLU A 1 172 ? 50.972 10.617 -59.319 1.00 96.25 172 GLU A CA 1
ATOM 1411 C C . GLU A 1 172 ? 50.160 11.913 -59.463 1.00 96.25 172 GLU A C 1
ATOM 1413 O O . GLU A 1 172 ? 50.537 12.786 -60.251 1.00 96.25 172 GLU A O 1
ATOM 1418 N N . TYR A 1 173 ? 49.079 12.071 -58.691 1.00 96.00 173 TYR A N 1
ATOM 1419 C CA . TYR A 1 173 ? 48.301 13.309 -58.671 1.00 96.00 173 TYR A CA 1
ATOM 1420 C C . TYR A 1 173 ? 49.141 14.509 -58.232 1.00 96.00 173 TYR A C 1
ATOM 1422 O O . TYR A 1 173 ? 49.071 15.548 -58.885 1.00 96.00 173 TYR A O 1
ATOM 1430 N N . PHE A 1 174 ? 49.971 14.354 -57.198 1.00 96.00 174 PHE A N 1
ATOM 1431 C CA . PHE A 1 174 ? 50.848 15.416 -56.704 1.00 96.00 174 PHE A CA 1
ATOM 1432 C C . PHE A 1 174 ? 51.910 15.858 -57.724 1.00 96.00 174 PHE A C 1
ATOM 1434 O O . PHE A 1 174 ? 52.200 17.042 -57.845 1.00 96.00 174 PHE A O 1
ATOM 1441 N N . VAL A 1 175 ? 52.506 14.930 -58.479 1.00 95.38 175 VAL A N 1
ATOM 1442 C CA . VAL A 1 175 ? 53.504 15.280 -59.512 1.00 95.38 175 VAL A CA 1
ATOM 1443 C C . VAL A 1 175 ? 52.855 15.963 -60.723 1.00 95.38 175 VAL A C 1
ATOM 1445 O O . VAL A 1 175 ? 53.507 16.738 -61.421 1.00 95.38 175 VAL A O 1
ATOM 1448 N N . ARG A 1 176 ? 51.582 15.653 -61.001 1.00 91.06 176 ARG A N 1
ATOM 1449 C CA . ARG A 1 176 ? 50.814 16.217 -62.123 1.00 91.06 176 ARG A CA 1
ATOM 1450 C C . ARG A 1 176 ? 50.185 17.583 -61.821 1.00 91.06 176 ARG A C 1
ATOM 1452 O O . ARG A 1 176 ? 49.751 18.237 -62.771 1.00 91.06 176 ARG A O 1
ATOM 1459 N N . SER A 1 177 ? 50.089 17.978 -60.551 1.00 71.75 177 SER A N 1
ATOM 1460 C CA . SER A 1 177 ? 49.637 19.307 -60.105 1.00 71.75 177 SER A CA 1
ATOM 1461 C C . SER A 1 177 ? 50.755 20.341 -60.125 1.00 71.75 177 SER A C 1
ATOM 1463 O O . SER A 1 177 ? 50.464 21.489 -60.526 1.00 71.75 177 SER A O 1
#

pLDDT: mean 94.98, std 4.04, range [60.44, 98.5]

Secondary structure (DSSP, 8-state):
-HHHHHHIIIIIHHHHHHHHHHHHHIIIIIHHHHHHHHHHHHHHHHHHHHHHHHHHHHHHHHHHHHHHTT--THHHHHHHHHHHHHHHHHHHHHHHHHHHHHHHHHHHHHHHHHHHHHHHHHHHHHHHHHHHHHHHHHHHHHHHHHHHHHHHHHHHHHHHHHHT--HHHHHHHHHH-